Protein AF-A0A966I2X6-F1 (afdb_monomer_lite)

Radius of gyration: 17.91 Å; chains: 1; bounding box: 32×28×45 Å

Foldseek 3Di:
DVVVVVVVVVVVCVVVVPPDPDPDVVVPVVVVVVVVVVVVVVVVVVVQQQFQQDPPRDGHDCVVPNGDDDD

Structure (mmCIF, N/CA/C/O backbone):
data_AF-A0A966I2X6-F1
#
_entry.id   AF-A0A966I2X6-F1
#
loop_
_atom_site.group_PDB
_atom_site.id
_atom_site.type_symbol
_atom_site.label_atom_id
_atom_site.label_alt_id
_atom_site.label_comp_id
_atom_site.label_asym_id
_atom_site.label_entity_id
_atom_site.label_seq_id
_atom_site.pdbx_PDB_ins_code
_atom_site.Cartn_x
_atom_site.Cartn_y
_atom_site.Cartn_z
_atom_site.occupancy
_atom_site.B_iso_or_equiv
_atom_site.auth_seq_id
_atom_site.auth_comp_id
_atom_site.auth_asym_id
_atom_site.auth_atom_id
_atom_site.pdbx_PDB_model_num
ATOM 1 N N . VAL A 1 1 ? 2.498 -14.783 -12.262 1.00 54.25 1 VAL A N 1
ATOM 2 C CA . VAL A 1 1 ? 1.080 -14.808 -11.812 1.00 54.25 1 VAL A CA 1
ATOM 3 C C . VAL A 1 1 ? 0.858 -15.459 -10.442 1.00 54.25 1 VAL A C 1
ATOM 5 O O . VAL A 1 1 ? -0.190 -15.246 -9.852 1.00 54.25 1 VAL A O 1
ATOM 8 N N . THR A 1 2 ? 1.829 -16.183 -9.881 1.00 67.75 2 THR A N 1
ATOM 9 C CA . THR A 1 2 ? 1.695 -16.885 -8.589 1.00 67.75 2 THR A CA 1
ATOM 10 C C . THR A 1 2 ? 1.660 -15.960 -7.370 1.00 67.75 2 THR A C 1
ATOM 12 O O . THR A 1 2 ? 0.818 -16.142 -6.499 1.00 67.75 2 THR A O 1
ATOM 15 N N . ILE A 1 3 ? 2.510 -14.929 -7.325 1.00 73.50 3 ILE A N 1
ATOM 16 C CA . ILE A 1 3 ? 2.597 -14.021 -6.165 1.00 73.50 3 ILE A CA 1
ATOM 17 C C . ILE A 1 3 ? 1.303 -13.204 -5.951 1.00 73.50 3 ILE A C 1
ATOM 19 O O . ILE A 1 3 ? 0.807 -13.183 -4.824 1.00 73.50 3 ILE A O 1
ATOM 23 N N . PRO A 1 4 ? 0.684 -12.601 -6.990 1.00 70.88 4 PRO A N 1
ATOM 24 C CA . PRO A 1 4 ? -0.595 -11.904 -6.824 1.00 70.88 4 PRO A CA 1
ATOM 25 C C . PRO A 1 4 ? -1.736 -12.840 -6.404 1.00 70.88 4 PRO A C 1
ATOM 27 O O . PRO A 1 4 ? -2.542 -12.484 -5.548 1.00 70.88 4 PRO A O 1
ATOM 30 N N . GLY A 1 5 ? -1.774 -14.059 -6.960 1.00 77.00 5 GLY A N 1
ATOM 31 C CA . GLY A 1 5 ? -2.787 -15.061 -6.614 1.00 77.00 5 GLY A CA 1
ATOM 32 C C . GLY A 1 5 ? -2.703 -15.506 -5.152 1.00 77.00 5 GLY A C 1
ATOM 33 O O . GLY A 1 5 ? -3.724 -15.603 -4.478 1.00 77.00 5 GLY A O 1
ATOM 34 N N . MET A 1 6 ? -1.490 -15.695 -4.625 1.00 81.31 6 MET A N 1
ATOM 35 C CA . MET A 1 6 ? -1.280 -16.020 -3.209 1.00 81.31 6 MET A CA 1
ATOM 36 C C . MET A 1 6 ? -1.686 -14.873 -2.274 1.00 81.31 6 MET A C 1
ATOM 38 O O . MET A 1 6 ? -2.275 -15.128 -1.225 1.00 81.31 6 MET A O 1
ATOM 42 N N . GLY A 1 7 ? -1.424 -13.618 -2.657 1.00 79.50 7 GLY A N 1
ATOM 43 C CA . GLY A 1 7 ? -1.858 -12.448 -1.885 1.00 79.50 7 GLY A CA 1
ATOM 44 C C . GLY A 1 7 ? -3.380 -12.381 -1.722 1.00 79.50 7 GLY A C 1
ATOM 45 O O . GLY A 1 7 ? -3.874 -12.143 -0.622 1.00 79.50 7 GLY A O 1
ATOM 46 N N . LEU A 1 8 ? -4.126 -12.679 -2.789 1.00 81.94 8 LEU A N 1
ATOM 47 C CA . LEU A 1 8 ? -5.590 -12.761 -2.759 1.00 81.94 8 LEU A CA 1
ATOM 48 C C . LEU A 1 8 ? -6.098 -13.867 -1.830 1.00 81.94 8 LEU A C 1
ATOM 50 O O . LEU A 1 8 ? -7.016 -13.633 -1.049 1.00 81.94 8 LEU A O 1
ATOM 54 N N . ILE A 1 9 ? -5.477 -15.048 -1.870 1.00 83.06 9 ILE A N 1
ATOM 55 C CA . ILE A 1 9 ? -5.838 -16.162 -0.983 1.00 83.06 9 ILE A CA 1
ATOM 56 C C . ILE A 1 9 ? -5.650 -15.760 0.487 1.00 83.06 9 ILE A C 1
ATOM 58 O O . ILE A 1 9 ? -6.531 -16.004 1.308 1.00 83.06 9 ILE A O 1
ATOM 62 N N . LEU A 1 10 ? -4.548 -15.085 0.824 1.00 82.69 10 LEU A N 1
ATOM 63 C CA . LEU A 1 10 ? -4.310 -14.596 2.187 1.00 82.69 10 LEU A CA 1
ATOM 64 C C . LEU A 1 10 ? -5.350 -13.556 2.631 1.00 82.69 10 LEU A C 1
ATOM 66 O O . LEU A 1 10 ? -5.790 -13.596 3.780 1.00 82.69 10 LEU A O 1
ATOM 70 N N . LEU A 1 11 ? -5.781 -12.664 1.734 1.00 83.31 11 LEU A N 1
ATOM 71 C CA . LEU A 1 11 ? -6.832 -11.683 2.033 1.00 83.31 11 LEU A CA 1
ATOM 72 C C . LEU A 1 11 ? -8.200 -12.339 2.263 1.00 83.31 11 LEU A C 1
ATOM 74 O O . LEU A 1 11 ? -8.944 -11.890 3.131 1.00 83.31 11 LEU A O 1
ATOM 78 N N . ILE A 1 12 ? -8.516 -13.428 1.558 1.00 87.81 12 ILE A N 1
ATOM 79 C CA . ILE A 1 12 ? -9.746 -14.206 1.794 1.00 87.81 12 ILE A CA 1
ATOM 80 C C . ILE A 1 12 ? -9.755 -14.804 3.207 1.00 87.81 12 ILE A C 1
ATOM 82 O O . ILE A 1 12 ? -10.809 -14.887 3.837 1.00 87.81 12 ILE A O 1
ATOM 86 N N . PHE A 1 13 ? -8.589 -15.182 3.735 1.00 86.50 13 PHE A N 1
ATOM 87 C CA . PHE A 1 13 ? -8.468 -15.707 5.096 1.00 86.50 13 PHE A CA 1
ATOM 88 C C . PHE A 1 13 ? -8.409 -14.629 6.189 1.00 86.50 13 PHE A C 1
ATOM 90 O O . PHE A 1 13 ? -8.495 -14.970 7.371 1.00 86.50 13 PHE A O 1
ATOM 97 N N . ALA A 1 14 ? -8.332 -13.343 5.834 1.00 83.06 14 ALA A N 1
ATOM 98 C CA . ALA A 1 14 ? -8.274 -12.237 6.791 1.00 83.06 14 ALA A CA 1
ATOM 99 C C . ALA A 1 14 ? -9.339 -12.287 7.915 1.00 83.06 14 ALA A C 1
ATOM 101 O O . ALA A 1 14 ? -8.939 -12.162 9.075 1.00 83.06 14 ALA A O 1
ATOM 102 N N . PRO A 1 15 ? -10.645 -12.536 7.660 1.00 81.00 15 PRO A N 1
ATOM 103 C CA . PRO A 1 15 ? -11.653 -12.579 8.727 1.00 81.00 15 PRO A CA 1
ATOM 104 C C . PRO A 1 15 ? -11.478 -13.750 9.705 1.00 81.00 15 PRO A C 1
ATOM 106 O O . PRO A 1 15 ? -11.972 -13.688 10.825 1.00 81.00 15 PRO A O 1
ATOM 109 N N . TYR A 1 16 ? -10.775 -14.815 9.314 1.00 84.44 16 TYR A N 1
ATOM 110 C CA . TYR A 1 16 ? -10.528 -15.974 10.180 1.00 84.44 16 TYR A CA 1
ATOM 111 C C . TYR A 1 16 ? -9.265 -15.813 11.036 1.00 84.44 16 TYR A C 1
ATOM 113 O O . TYR A 1 16 ? -9.142 -16.420 12.105 1.00 84.44 16 TYR A O 1
ATOM 121 N N . LEU A 1 17 ? -8.317 -15.004 10.561 1.00 82.62 17 LEU A N 1
ATOM 122 C CA . LEU A 1 17 ? -7.080 -14.673 11.270 1.00 82.62 17 LEU A CA 1
ATOM 123 C C . LEU A 1 17 ? -7.292 -13.532 12.272 1.00 82.62 17 LEU A C 1
ATOM 125 O O . 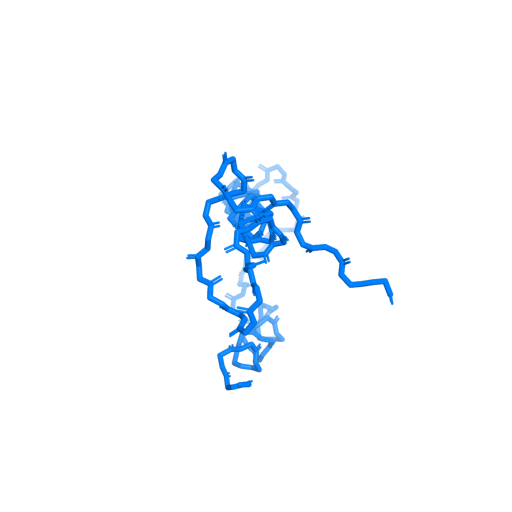LEU A 1 17 ? -6.636 -13.486 13.314 1.00 82.62 17 LEU A O 1
ATOM 129 N N . ASP A 1 18 ? -8.241 -12.643 11.992 1.00 83.06 18 ASP A N 1
ATOM 130 C CA . ASP A 1 18 ? -8.611 -11.536 12.860 1.00 83.06 18 ASP A CA 1
ATOM 131 C C . ASP A 1 18 ? -9.587 -11.970 13.967 1.00 83.06 18 ASP A C 1
ATOM 133 O O . ASP A 1 18 ? -10.805 -11.926 13.819 1.00 83.06 18 ASP A O 1
ATOM 137 N N . ARG A 1 19 ? -9.042 -12.396 15.111 1.00 81.94 19 ARG A N 1
ATOM 138 C CA . ARG A 1 19 ? -9.827 -12.871 16.268 1.00 81.94 19 ARG A CA 1
ATOM 139 C C . ARG A 1 19 ? -10.186 -11.776 17.276 1.00 81.94 19 ARG A C 1
ATOM 141 O O . ARG A 1 19 ? -10.463 -12.077 18.438 1.00 81.94 19 ARG A O 1
ATOM 148 N N . ASN A 1 20 ? -10.127 -10.502 16.893 1.00 80.12 20 ASN A N 1
ATOM 149 C CA . ASN A 1 20 ? -10.354 -9.424 17.849 1.00 80.12 20 ASN A CA 1
ATOM 150 C C . ASN A 1 20 ? -11.824 -9.361 18.311 1.00 80.12 20 ASN A C 1
ATOM 152 O O . ASN A 1 20 ? -12.729 -9.232 17.495 1.00 80.12 20 ASN A O 1
ATOM 156 N N . ALA A 1 21 ? -12.064 -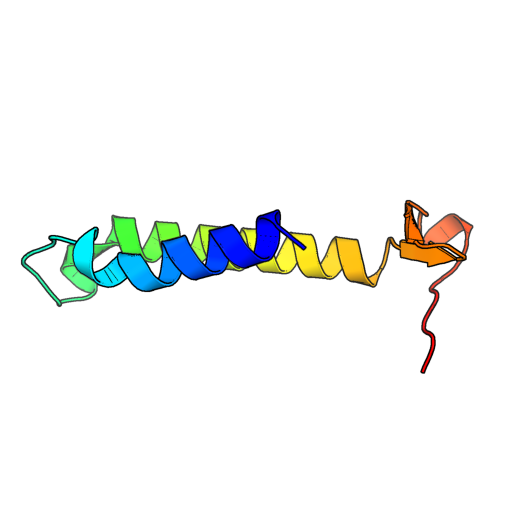9.373 19.628 1.00 76.94 21 ALA A N 1
ATOM 157 C CA . ALA A 1 21 ? -13.418 -9.407 20.201 1.00 76.94 21 ALA A CA 1
ATOM 158 C C . ALA A 1 21 ? -14.198 -8.080 20.069 1.00 76.94 21 ALA A C 1
ATOM 160 O O . ALA A 1 21 ? -15.423 -8.060 20.162 1.00 76.94 21 ALA A O 1
ATOM 161 N N . SER A 1 22 ? -13.501 -6.954 19.872 1.00 78.88 22 SER A N 1
ATOM 162 C CA . SER A 1 22 ? -14.111 -5.623 19.767 1.00 78.88 22 SER A CA 1
ATOM 163 C C . SER A 1 22 ? -14.169 -5.156 18.313 1.00 78.88 22 SER A C 1
ATOM 165 O O . SER A 1 22 ? -13.131 -5.020 17.674 1.00 78.88 22 SER A O 1
ATOM 167 N N . ASN A 1 23 ? -15.354 -4.783 17.824 1.00 76.31 23 ASN A N 1
ATOM 168 C CA . ASN A 1 23 ? -15.539 -4.197 16.485 1.00 76.31 23 ASN A CA 1
ATOM 169 C C . ASN A 1 23 ? -15.432 -2.663 16.450 1.00 76.31 23 ASN A C 1
ATOM 171 O O . ASN A 1 23 ? -15.505 -2.057 15.385 1.00 76.31 23 ASN A O 1
ATOM 175 N N . LYS A 1 24 ? -15.250 -2.015 17.605 1.00 79.38 24 LYS A N 1
ATOM 176 C CA . LYS A 1 24 ? -15.155 -0.553 17.690 1.00 79.38 24 LYS A CA 1
ATOM 177 C C . LYS A 1 24 ? -13.804 -0.055 17.146 1.00 79.38 24 LYS A C 1
ATOM 179 O O . LYS A 1 24 ? -12.779 -0.531 17.641 1.00 79.38 24 LYS A O 1
ATOM 184 N N . PRO A 1 25 ? -13.764 0.917 16.211 1.00 71.75 25 PRO A N 1
ATOM 185 C CA . PRO A 1 25 ? -12.516 1.411 15.607 1.00 71.75 25 PRO A CA 1
ATOM 186 C C . PRO A 1 25 ? -11.525 1.985 16.630 1.00 71.75 25 PRO A C 1
ATOM 188 O O . PRO A 1 25 ? -10.317 1.777 16.539 1.00 71.75 25 PRO A O 1
ATOM 191 N N . GLU A 1 26 ? -12.053 2.658 17.650 1.00 77.69 26 GLU A N 1
ATOM 192 C CA . GLU A 1 26 ? -11.314 3.264 18.765 1.00 77.69 26 GLU A CA 1
ATOM 193 C C . GLU A 1 26 ? -10.500 2.256 19.589 1.00 77.69 26 GLU A C 1
ATOM 195 O O . GLU A 1 26 ? -9.415 2.583 20.075 1.00 77.69 26 GLU A O 1
ATOM 200 N N . ASN A 1 27 ? -10.964 1.008 19.659 1.00 79.56 27 ASN A N 1
ATOM 201 C CA . ASN A 1 27 ? -10.303 -0.078 20.379 1.00 79.56 27 ASN A CA 1
ATOM 202 C C . ASN A 1 27 ? -9.294 -0.846 19.504 1.00 79.56 27 ASN A C 1
ATOM 204 O O . ASN A 1 27 ? -8.652 -1.775 19.989 1.00 79.56 27 ASN A O 1
ATOM 208 N N . ARG A 1 28 ? -9.145 -0.492 18.215 1.00 83.56 28 ARG A N 1
ATOM 209 C CA . ARG A 1 28 ? -8.342 -1.234 17.218 1.00 83.56 28 ARG A CA 1
ATOM 210 C C . ARG A 1 28 ? -7.240 -0.400 16.563 1.00 83.56 28 ARG A C 1
ATOM 212 O O . ARG A 1 28 ? -6.856 -0.661 15.426 1.00 83.56 28 ARG A O 1
ATOM 219 N N . LYS A 1 29 ? -6.693 0.581 17.284 1.00 78.31 29 LYS A N 1
ATOM 220 C CA . LYS A 1 29 ? -5.706 1.548 16.761 1.00 78.31 29 LYS A CA 1
ATOM 221 C C . LYS A 1 29 ? -4.510 0.904 16.044 1.00 78.31 29 LYS A C 1
ATOM 223 O O . LYS A 1 29 ? -4.064 1.443 15.040 1.00 78.31 29 LYS A O 1
ATOM 228 N N . PHE A 1 30 ? -4.039 -0.255 16.514 1.00 83.25 30 PHE A N 1
ATOM 229 C CA . PHE A 1 30 ? -2.945 -1.004 15.883 1.00 83.25 30 PHE A CA 1
ATOM 230 C C . PHE A 1 30 ? -3.315 -1.584 14.510 1.00 83.25 30 PHE A C 1
ATOM 232 O O . PHE A 1 30 ? -2.531 -1.515 13.572 1.00 83.25 30 PHE A O 1
ATOM 239 N N . ILE A 1 31 ? -4.521 -2.138 14.366 1.00 85.62 31 ILE A N 1
ATOM 240 C CA . ILE A 1 31 ? -4.968 -2.707 13.087 1.00 85.62 31 ILE A CA 1
ATOM 241 C C . ILE A 1 31 ? -5.300 -1.587 12.104 1.00 85.62 31 ILE A C 1
ATOM 243 O O . ILE A 1 31 ? -4.969 -1.692 10.927 1.00 85.62 31 ILE A O 1
ATOM 247 N N . THR A 1 32 ? -5.866 -0.480 12.588 1.00 85.94 32 THR A N 1
ATOM 248 C CA . THR A 1 32 ? -6.098 0.710 11.765 1.00 85.94 32 THR A CA 1
ATOM 249 C C . THR A 1 32 ? -4.784 1.292 11.237 1.00 85.94 32 THR A C 1
ATOM 251 O O . THR A 1 32 ? -4.689 1.569 10.045 1.00 85.94 32 THR A O 1
ATOM 254 N N . SER A 1 33 ? -3.746 1.431 12.071 1.00 88.19 33 SER A N 1
ATOM 255 C CA . SER A 1 33 ? -2.442 1.919 11.601 1.00 88.19 33 SER A CA 1
ATOM 256 C C . SER A 1 33 ? -1.758 0.935 10.649 1.00 88.19 33 SER A C 1
ATOM 258 O O . SER A 1 33 ? -1.182 1.363 9.648 1.00 88.19 33 SER A O 1
ATOM 260 N N . LEU A 1 34 ? -1.867 -0.373 10.905 1.00 89.62 34 LEU A N 1
ATOM 261 C CA . LEU A 1 34 ? -1.359 -1.412 10.009 1.00 89.62 34 LEU A CA 1
ATOM 262 C C . LEU A 1 34 ? -2.030 -1.347 8.630 1.00 89.62 34 LEU A C 1
ATOM 264 O O . LEU A 1 34 ? -1.343 -1.445 7.613 1.00 89.62 34 LEU A O 1
ATOM 268 N N . MET A 1 35 ? -3.347 -1.128 8.586 1.00 89.00 35 MET A N 1
ATOM 269 C CA . MET A 1 35 ? -4.074 -0.950 7.328 1.00 89.00 35 MET A CA 1
ATOM 270 C C . MET A 1 35 ? -3.607 0.298 6.571 1.00 89.00 35 MET A C 1
ATOM 272 O O . MET A 1 35 ? -3.400 0.242 5.361 1.00 89.00 35 MET A O 1
ATOM 276 N N . THR A 1 36 ? -3.354 1.405 7.271 1.00 89.75 36 THR A N 1
ATOM 277 C CA . THR A 1 36 ? -2.791 2.611 6.646 1.00 89.75 36 THR A CA 1
ATOM 278 C C . THR A 1 36 ? -1.420 2.338 6.026 1.00 89.75 36 THR A C 1
ATOM 280 O O . THR A 1 36 ? -1.184 2.712 4.879 1.00 89.75 36 THR A O 1
ATOM 283 N N . VAL A 1 37 ? -0.524 1.645 6.737 1.00 92.19 37 VAL A N 1
ATOM 284 C CA . VAL A 1 37 ? 0.798 1.275 6.196 1.00 92.19 37 VAL A CA 1
ATOM 285 C C . VAL A 1 37 ? 0.657 0.359 4.982 1.00 92.19 37 VAL A C 1
ATOM 287 O O . VAL A 1 37 ? 1.333 0.579 3.979 1.00 92.19 37 VAL A O 1
ATOM 290 N N . HIS A 1 38 ? -0.245 -0.625 5.037 1.00 89.38 38 HIS A N 1
ATOM 291 C CA . HIS A 1 38 ? -0.538 -1.504 3.907 1.00 89.38 38 HIS A CA 1
ATOM 292 C C . HIS A 1 38 ? -0.972 -0.703 2.671 1.00 89.38 38 HIS A C 1
ATOM 294 O O . HIS A 1 38 ? -0.396 -0.873 1.598 1.00 89.38 38 HIS A O 1
ATOM 300 N N . MET A 1 39 ? -1.924 0.220 2.824 1.00 91.69 39 MET A N 1
ATOM 301 C CA . MET A 1 39 ? -2.406 1.059 1.721 1.00 91.69 39 MET A CA 1
ATOM 302 C C . MET A 1 39 ? -1.298 1.946 1.139 1.00 91.69 39 MET A C 1
ATOM 304 O O . MET A 1 39 ? -1.153 2.024 -0.081 1.00 91.69 39 MET A O 1
ATOM 308 N N . MET A 1 40 ? -0.472 2.563 1.990 1.00 93.25 40 MET A N 1
ATOM 309 C CA . MET A 1 40 ? 0.651 3.393 1.538 1.00 93.25 40 MET A CA 1
ATOM 310 C C . MET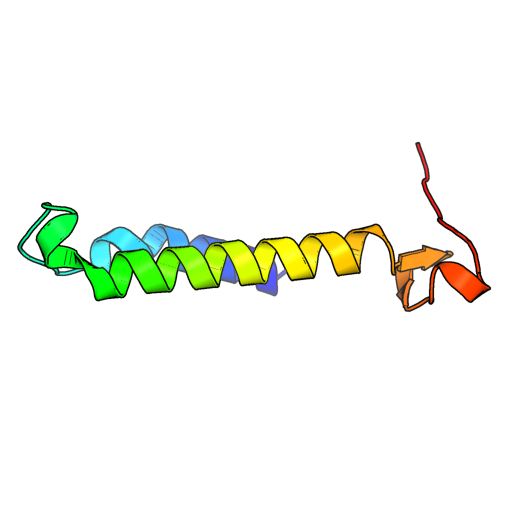 A 1 40 ? 1.726 2.572 0.816 1.00 93.25 40 MET A C 1
ATOM 312 O O . MET A 1 40 ? 2.251 3.015 -0.204 1.00 93.25 40 MET A O 1
ATOM 316 N N . PHE A 1 41 ? 2.022 1.362 1.296 1.00 90.94 41 PHE A N 1
ATOM 317 C CA . PHE A 1 41 ? 2.965 0.446 0.652 1.00 90.94 41 PHE A CA 1
ATOM 318 C C . PHE A 1 41 ? 2.523 0.087 -0.772 1.00 90.94 41 PHE A C 1
ATOM 320 O O . PHE A 1 41 ? 3.300 0.230 -1.717 1.00 90.94 41 PHE A O 1
ATOM 327 N N . TRP A 1 42 ? 1.261 -0.312 -0.949 1.00 90.19 42 TRP A N 1
ATOM 328 C CA . TRP A 1 42 ? 0.731 -0.644 -2.273 1.00 90.19 42 TRP A CA 1
ATOM 329 C C . TRP A 1 42 ? 0.658 0.568 -3.200 1.00 90.19 42 TRP A C 1
ATOM 331 O O . TRP A 1 42 ? 1.025 0.450 -4.368 1.00 90.19 42 TRP A O 1
ATOM 341 N N . ALA A 1 43 ? 0.257 1.737 -2.693 1.00 91.38 43 ALA A N 1
ATOM 342 C CA . ALA A 1 43 ? 0.223 2.965 -3.485 1.00 91.38 43 ALA A CA 1
ATOM 343 C C . ALA A 1 43 ? 1.607 3.305 -4.065 1.00 91.38 43 ALA A C 1
ATOM 345 O O . ALA A 1 43 ? 1.731 3.566 -5.262 1.00 91.38 43 ALA A O 1
ATOM 346 N N . VAL A 1 44 ? 2.663 3.222 -3.250 1.00 91.88 44 VAL A N 1
ATOM 347 C CA . VAL A 1 44 ? 4.041 3.467 -3.703 1.00 91.88 44 VAL A CA 1
ATOM 348 C C . VAL A 1 44 ? 4.475 2.439 -4.752 1.00 91.88 44 VAL A C 1
ATOM 350 O O . VAL A 1 44 ? 5.048 2.819 -5.773 1.00 91.88 44 VAL A O 1
ATOM 353 N N . LEU A 1 45 ? 4.161 1.152 -4.562 1.00 89.25 45 LEU A N 1
ATOM 354 C CA . LEU A 1 45 ? 4.473 0.115 -5.552 1.00 89.25 45 LEU A CA 1
ATOM 355 C C . LEU A 1 45 ? 3.771 0.343 -6.895 1.00 89.25 45 LEU A C 1
ATOM 357 O O . LEU A 1 45 ? 4.385 0.130 -7.944 1.00 89.25 45 LEU A O 1
ATOM 361 N N . VAL A 1 46 ? 2.506 0.773 -6.874 1.00 87.88 46 VAL A N 1
ATOM 362 C CA . VAL A 1 46 ? 1.736 1.082 -8.088 1.00 87.88 46 VAL A CA 1
ATOM 363 C C . VAL A 1 46 ? 2.333 2.287 -8.805 1.00 87.88 46 VAL A C 1
ATOM 365 O O . VAL A 1 46 ? 2.521 2.225 -10.017 1.00 87.88 46 VAL A O 1
ATOM 368 N N . ILE A 1 47 ? 2.702 3.345 -8.080 1.00 87.75 47 ILE A N 1
ATOM 369 C CA . ILE A 1 47 ? 3.353 4.529 -8.659 1.00 87.75 47 ILE A CA 1
ATOM 370 C C . ILE A 1 47 ? 4.677 4.137 -9.323 1.00 87.75 47 ILE A C 1
ATOM 372 O O . ILE A 1 47 ? 4.892 4.443 -10.495 1.00 87.75 47 ILE A O 1
ATOM 376 N N . ILE A 1 48 ? 5.540 3.396 -8.622 1.00 85.50 48 ILE A N 1
ATOM 377 C CA . ILE A 1 48 ? 6.815 2.933 -9.189 1.00 85.50 48 ILE A CA 1
ATOM 378 C C . ILE A 1 48 ? 6.561 2.063 -10.424 1.00 85.50 48 ILE A C 1
ATOM 380 O O . ILE A 1 48 ? 7.179 2.260 -11.466 1.00 85.50 48 ILE A O 1
ATOM 384 N N . SER A 1 49 ? 5.609 1.135 -10.341 1.00 80.62 49 SER A N 1
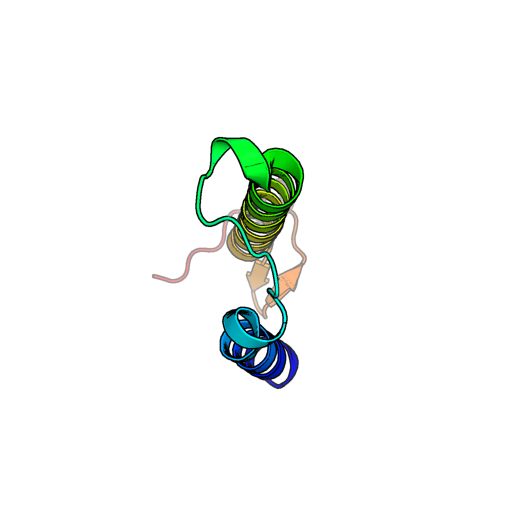ATOM 385 C CA . SER A 1 49 ? 5.271 0.262 -11.467 1.00 80.62 49 SER A CA 1
ATOM 386 C C . SER A 1 49 ? 4.646 1.006 -12.643 1.00 80.62 49 SER A C 1
ATOM 388 O O . SER A 1 49 ? 4.765 0.527 -13.760 1.00 80.62 49 SER A O 1
ATOM 390 N N . SER A 1 50 ? 3.994 2.146 -12.425 1.00 79.56 50 SER A N 1
ATOM 391 C CA . SER A 1 50 ? 3.366 2.914 -13.505 1.00 79.56 50 SER A CA 1
ATOM 392 C C . SER A 1 50 ? 4.368 3.818 -14.224 1.00 79.56 50 SER A C 1
ATOM 394 O O . SER A 1 50 ? 4.298 3.944 -15.438 1.00 79.56 50 SER A O 1
ATOM 396 N N . PHE A 1 51 ? 5.313 4.431 -13.500 1.00 78.69 51 PHE A N 1
ATOM 397 C CA . PHE A 1 51 ? 6.215 5.443 -14.075 1.00 78.69 51 PHE A CA 1
ATOM 398 C C . PHE A 1 51 ? 7.637 4.953 -14.376 1.00 78.69 51 PHE A C 1
ATOM 400 O O . PHE A 1 51 ? 8.336 5.589 -15.158 1.00 78.69 51 PHE A O 1
ATOM 407 N N . PHE A 1 52 ? 8.088 3.853 -13.764 1.00 78.00 52 PHE A N 1
ATOM 408 C CA . PHE A 1 52 ? 9.466 3.354 -13.906 1.00 78.00 52 PHE A CA 1
ATOM 409 C C . PHE A 1 52 ? 9.560 2.093 -14.783 1.00 78.00 52 PHE A C 1
ATOM 411 O O . PHE A 1 52 ? 10.570 1.387 -14.746 1.00 78.00 52 PHE A O 1
ATOM 418 N N . ARG A 1 53 ? 8.513 1.777 -15.559 1.00 76.19 53 ARG A N 1
ATOM 419 C CA . ARG A 1 53 ? 8.514 0.691 -16.554 1.00 76.19 53 ARG A CA 1
ATOM 420 C C . ARG A 1 53 ? 8.676 1.289 -17.952 1.00 76.19 53 ARG A C 1
ATOM 422 O O . ARG A 1 53 ? 7.818 2.045 -18.394 1.00 76.19 53 ARG A O 1
ATOM 429 N N . GLY A 1 54 ? 9.757 0.932 -18.635 1.00 73.00 54 GLY A N 1
ATOM 430 C CA . GLY A 1 54 ? 10.018 1.303 -20.025 1.00 73.00 54 GLY A CA 1
ATOM 431 C C . GLY A 1 54 ? 9.687 0.188 -21.026 1.00 73.00 54 GLY A C 1
ATOM 432 O O . GLY A 1 54 ? 9.157 -0.864 -20.642 1.00 73.00 54 GLY A O 1
ATOM 433 N N . PRO A 1 55 ? 10.031 0.378 -22.313 1.00 75.31 55 PRO A N 1
ATOM 434 C CA . PRO A 1 55 ? 9.815 -0.604 -23.371 1.00 75.31 55 PRO A CA 1
ATOM 435 C C . PRO A 1 55 ? 10.385 -1.979 -22.997 1.00 75.31 55 PRO A C 1
ATOM 437 O O . PRO A 1 55 ? 11.510 -2.099 -22.498 1.00 75.31 55 PRO A O 1
ATOM 440 N N . GLY A 1 56 ? 9.591 -3.033 -23.196 1.00 74.81 56 GLY A N 1
ATOM 441 C CA . GLY A 1 56 ? 9.961 -4.392 -22.785 1.00 74.81 56 GLY A CA 1
ATOM 442 C C . GLY A 1 56 ? 9.885 -4.652 -21.273 1.00 74.81 56 GLY A C 1
ATOM 443 O O . GLY A 1 56 ? 10.462 -5.630 -20.806 1.00 74.81 56 GLY A O 1
ATOM 444 N N . TYR A 1 57 ? 9.174 -3.816 -20.502 1.00 73.19 57 TYR A N 1
ATOM 445 C CA . TYR A 1 57 ? 8.966 -3.974 -19.050 1.00 73.19 57 TYR A CA 1
ATOM 446 C C . TYR A 1 57 ? 10.235 -3.789 -18.189 1.00 73.19 57 TYR A C 1
ATOM 448 O O . TYR A 1 57 ? 10.263 -4.189 -17.017 1.00 73.19 57 TYR A O 1
ATOM 456 N N . ASN A 1 58 ? 11.272 -3.163 -18.757 1.00 77.38 58 ASN A N 1
ATOM 457 C CA . ASN A 1 58 ? 12.540 -2.861 -18.092 1.00 77.38 58 ASN A CA 1
ATOM 458 C C . ASN A 1 58 ? 12.396 -1.710 -17.087 1.00 77.38 58 ASN A C 1
ATOM 460 O O . ASN A 1 58 ? 11.558 -0.828 -17.265 1.00 77.38 58 ASN A O 1
ATOM 464 N N . PHE A 1 59 ? 13.226 -1.705 -16.038 1.00 78.31 59 PHE A N 1
ATOM 465 C CA . PHE A 1 59 ? 13.278 -0.588 -15.093 1.00 78.31 59 PHE A CA 1
ATOM 466 C C . PHE A 1 59 ? 14.049 0.583 -15.709 1.00 78.31 59 PHE A C 1
ATOM 468 O O . PHE A 1 59 ? 15.256 0.477 -15.936 1.00 78.31 59 PHE A O 1
ATOM 475 N N . THR A 1 60 ? 13.359 1.690 -15.971 1.00 78.00 60 THR A N 1
ATOM 476 C CA . THR A 1 60 ? 13.937 2.894 -16.581 1.00 78.00 60 THR A CA 1
ATOM 477 C C . THR A 1 60 ? 13.598 4.117 -15.749 1.00 78.00 60 THR A C 1
ATOM 479 O O . THR A 1 60 ? 12.507 4.229 -15.190 1.00 78.00 60 THR A O 1
ATOM 482 N N . PHE A 1 61 ? 14.535 5.058 -15.667 1.00 79.12 61 PHE A N 1
ATOM 483 C CA . PHE A 1 61 ? 14.280 6.316 -14.980 1.00 79.12 61 PHE A CA 1
ATOM 484 C C . PHE A 1 61 ? 13.528 7.268 -15.919 1.00 79.12 61 PHE A C 1
ATOM 486 O O . PHE A 1 61 ? 14.053 7.586 -16.990 1.00 79.12 61 PHE A O 1
ATOM 493 N N . PRO A 1 62 ? 12.344 7.774 -15.530 1.00 73.38 62 PRO A N 1
ATOM 494 C CA . PRO A 1 62 ? 11.497 8.556 -16.433 1.00 73.38 62 PRO A CA 1
ATOM 495 C C . PRO A 1 62 ? 12.134 9.880 -16.885 1.00 73.38 62 PRO A C 1
ATOM 497 O O . PRO A 1 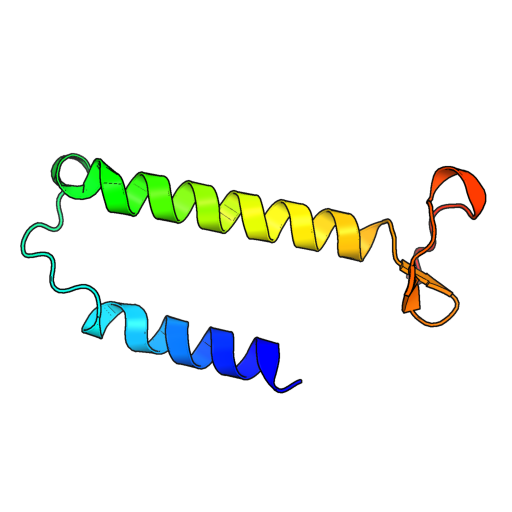62 ? 11.824 10.384 -17.957 1.00 73.38 62 PRO A O 1
ATOM 500 N N . TRP A 1 63 ? 13.078 10.432 -16.117 1.00 78.94 63 TRP A N 1
ATOM 501 C CA . TRP A 1 63 ? 13.837 11.635 -16.491 1.00 78.94 63 TRP A CA 1
ATOM 502 C C . TRP A 1 63 ? 15.020 11.372 -17.434 1.00 78.94 63 TRP A C 1
ATOM 504 O O . TRP A 1 63 ? 15.647 12.325 -17.890 1.00 78.94 63 TRP A O 1
ATOM 514 N N . ARG A 1 64 ? 15.357 10.106 -17.708 1.00 75.44 64 ARG A N 1
ATOM 515 C CA . ARG A 1 64 ? 16.365 9.731 -18.710 1.00 75.44 64 ARG A CA 1
ATOM 516 C C . ARG A 1 64 ? 15.698 9.308 -20.015 1.00 75.44 64 ARG A C 1
ATOM 518 O O . ARG A 1 64 ? 16.064 9.814 -21.067 1.00 75.44 64 ARG A O 1
ATOM 525 N N . ASP A 1 65 ? 14.733 8.397 -19.921 1.00 70.56 65 ASP A N 1
ATOM 526 C CA . ASP A 1 65 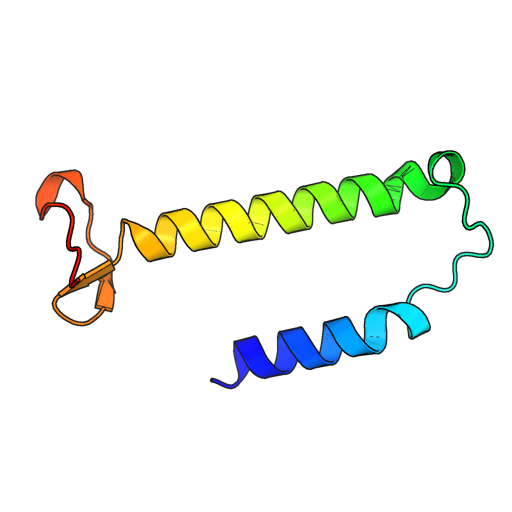? 14.186 7.697 -21.087 1.00 70.56 65 ASP A CA 1
ATOM 527 C C . ASP A 1 65 ? 12.782 8.200 -21.483 1.00 70.56 65 ASP A C 1
ATOM 529 O O . ASP A 1 65 ? 12.258 7.814 -22.522 1.00 70.56 65 ASP A O 1
ATOM 533 N N . GLY A 1 66 ? 12.193 9.118 -20.706 1.00 72.62 66 GLY A N 1
ATOM 534 C CA . GLY A 1 66 ? 10.842 9.637 -20.923 1.00 72.62 66 GLY A CA 1
ATOM 535 C C . GLY A 1 66 ? 9.763 8.811 -20.219 1.00 72.62 66 GLY A C 1
ATOM 536 O O . GLY A 1 66 ? 10.047 7.846 -19.509 1.00 72.62 66 GLY A O 1
ATOM 537 N N . ILE A 1 67 ? 8.504 9.228 -20.379 1.00 72.12 67 ILE A N 1
ATOM 538 C CA . ILE A 1 67 ? 7.341 8.529 -19.819 1.00 72.12 67 ILE A CA 1
ATOM 539 C C . ILE A 1 67 ? 6.698 7.709 -20.934 1.00 72.12 67 ILE A C 1
ATOM 541 O O . ILE A 1 67 ? 6.341 8.257 -21.976 1.00 72.12 67 ILE A O 1
ATOM 545 N N . PHE A 1 68 ? 6.550 6.407 -20.712 1.00 67.31 68 PHE A N 1
ATOM 546 C CA . PHE A 1 68 ? 5.992 5.486 -21.694 1.00 67.31 68 PHE A CA 1
ATOM 547 C C . PHE A 1 68 ? 4.549 5.159 -21.313 1.00 67.31 68 PHE A C 1
ATOM 549 O O . PHE A 1 68 ? 4.303 4.426 -20.358 1.00 67.31 68 PHE A O 1
ATOM 556 N N . PHE A 1 69 ? 3.597 5.727 -22.052 1.00 63.50 69 PHE A N 1
ATOM 557 C CA . PHE A 1 69 ? 2.185 5.369 -21.973 1.00 63.50 69 PHE A CA 1
ATOM 558 C C . PHE A 1 69 ? 1.796 4.735 -23.304 1.00 63.50 69 PHE A C 1
ATOM 560 O O . PHE A 1 69 ? 1.791 5.419 -24.326 1.00 63.50 69 PHE A O 1
ATOM 567 N N . GLU A 1 70 ? 1.488 3.443 -23.305 1.00 58.25 70 GLU A N 1
ATOM 568 C CA . GLU A 1 70 ? 0.725 2.864 -24.410 1.00 58.25 70 GLU A CA 1
ATOM 569 C C . GLU A 1 70 ? -0.754 3.018 -24.055 1.00 58.25 70 GLU A C 1
ATOM 571 O O . GLU A 1 70 ? -1.163 2.636 -22.955 1.00 58.25 70 GLU A O 1
ATOM 576 N N . LEU A 1 71 ? -1.503 3.697 -24.932 1.00 50.53 71 LEU A N 1
ATOM 577 C CA . LEU A 1 71 ? -2.936 3.949 -24.772 1.00 50.53 71 LEU A CA 1
ATOM 578 C C . LEU A 1 71 ? -3.750 2.751 -25.267 1.00 50.53 71 LEU A C 1
ATOM 580 O O . LEU A 1 71 ? -3.453 2.282 -26.389 1.00 50.53 71 LEU A O 1
#

Secondary structure (DSSP, 8-state):
-HHHHHHHHHHHTHHHH---S---GGG-HHHHHHHHHHHHHHHHHHHHHHHSB-GGG-B--HHHH------

pLDDT: mean 79.8, std 8.53, range [50.53, 93.25]

Sequence (71 aa):
VTIPGMGLILLIFAPYLDRNASNKPENRKFITSLMTVHMMFWAVLVIISSFFRGPGYNFTFPWRDGIFFEL